Protein AF-A0A0F9T5R4-F1 (afdb_monomer_lite)

Organism: NCBI:txid412755

Radius of gyration: 34.01 Å; chains: 1; bounding box: 72×32×117 Å

Structure (mmCIF, N/CA/C/O backbone):
data_AF-A0A0F9T5R4-F1
#
_entry.id   AF-A0A0F9T5R4-F1
#
loop_
_atom_site.group_PDB
_atom_site.id
_atom_site.type_symbol
_atom_site.label_atom_id
_atom_site.label_alt_id
_atom_site.label_comp_id
_atom_site.label_asym_id
_atom_site.label_entity_id
_atom_site.label_seq_id
_atom_site.pdbx_PDB_ins_code
_atom_site.Cartn_x
_atom_site.Cartn_y
_atom_site.Cartn_z
_atom_site.occupancy
_atom_site.B_iso_or_equiv
_atom_site.auth_seq_id
_atom_site.auth_comp_id
_atom_site.auth_asym_id
_atom_site.auth_atom_id
_atom_site.pdbx_PDB_model_num
ATOM 1 N N . MET A 1 1 ? -10.316 -6.918 42.873 1.00 57.97 1 MET A N 1
ATOM 2 C CA . MET A 1 1 ? -10.775 -5.960 41.844 1.00 57.97 1 MET A CA 1
ATOM 3 C C . MET A 1 1 ? -12.201 -6.322 41.466 1.00 57.97 1 MET A C 1
ATOM 5 O O . MET A 1 1 ? -12.430 -7.469 41.102 1.00 57.97 1 MET A O 1
ATOM 9 N N . VAL A 1 2 ? -13.148 -5.396 41.630 1.00 84.75 2 VAL A N 1
ATOM 10 C CA . VAL A 1 2 ? -14.557 -5.592 41.243 1.00 84.75 2 VAL A CA 1
ATOM 11 C C . VAL A 1 2 ? -14.677 -5.347 39.740 1.00 84.75 2 VAL A C 1
ATOM 13 O O . VAL A 1 2 ? -14.122 -4.374 39.237 1.00 84.75 2 VAL A O 1
ATOM 16 N N . LYS A 1 3 ? -15.351 -6.249 39.022 1.00 82.69 3 LYS A N 1
ATOM 17 C CA . LYS A 1 3 ? -15.655 -6.092 37.594 1.00 82.69 3 LYS A CA 1
ATOM 18 C C . LYS A 1 3 ? -17.082 -5.573 37.464 1.00 82.69 3 LYS A C 1
ATOM 20 O O . LYS A 1 3 ? -17.974 -6.115 38.110 1.00 82.69 3 LYS A O 1
ATOM 25 N N . ILE A 1 4 ? -17.280 -4.547 36.646 1.00 81.44 4 ILE A N 1
ATOM 26 C CA . ILE A 1 4 ? -18.601 -3.998 36.335 1.00 81.44 4 ILE A CA 1
ATOM 27 C C . ILE A 1 4 ? -18.999 -4.566 34.966 1.00 81.44 4 ILE A C 1
ATOM 29 O O . ILE A 1 4 ? -18.242 -4.364 34.014 1.00 81.44 4 ILE A O 1
ATOM 33 N N . PRO A 1 5 ? -20.101 -5.331 34.859 1.00 82.12 5 PRO A N 1
ATOM 34 C CA . PRO A 1 5 ? -20.573 -5.835 33.574 1.00 82.12 5 PRO A CA 1
ATOM 35 C C . PRO A 1 5 ? -21.086 -4.682 32.705 1.00 82.12 5 PRO A C 1
ATOM 37 O O . PRO A 1 5 ? -21.662 -3.720 33.214 1.00 82.12 5 PRO A O 1
ATOM 40 N N . PHE A 1 6 ? -20.847 -4.779 31.399 1.00 77.94 6 PHE A N 1
ATOM 41 C CA . PHE A 1 6 ? -21.276 -3.797 30.412 1.00 77.94 6 PHE A CA 1
ATOM 42 C C . PHE A 1 6 ? -21.636 -4.528 29.118 1.00 77.94 6 PHE A C 1
ATOM 44 O O . PHE A 1 6 ? -20.758 -5.085 28.457 1.00 77.94 6 PHE A O 1
ATOM 51 N N . ASP A 1 7 ? -22.929 -4.550 28.801 1.00 80.38 7 ASP A N 1
ATOM 52 C CA . ASP A 1 7 ? -23.480 -5.432 27.766 1.00 80.38 7 ASP A CA 1
ATOM 53 C C . ASP A 1 7 ? -23.601 -4.736 26.394 1.00 80.38 7 ASP A C 1
ATOM 55 O O . ASP A 1 7 ? -23.512 -5.393 25.359 1.00 80.38 7 ASP A O 1
ATOM 59 N N . ASP A 1 8 ? -23.678 -3.400 26.363 1.00 81.56 8 ASP A N 1
ATOM 60 C CA . ASP A 1 8 ? -23.896 -2.598 25.145 1.00 81.56 8 ASP A CA 1
ATOM 61 C C . ASP A 1 8 ? -22.590 -2.099 24.493 1.00 81.56 8 ASP A C 1
ATOM 63 O O . ASP A 1 8 ? -22.452 -0.938 24.087 1.00 81.56 8 ASP A O 1
ATOM 67 N N . VAL A 1 9 ? -21.594 -2.979 24.389 1.00 73.94 9 VAL A N 1
ATOM 68 C CA . VAL A 1 9 ? -20.318 -2.672 23.724 1.00 73.94 9 VAL A CA 1
ATOM 69 C C . VAL A 1 9 ? -20.490 -2.500 22.211 1.00 73.94 9 VAL A C 1
ATOM 71 O O . VAL A 1 9 ? -20.918 -3.417 21.515 1.00 73.94 9 VAL A O 1
ATOM 74 N N . GLY A 1 10 ? -20.074 -1.344 21.677 1.00 70.69 10 GLY A N 1
ATOM 75 C CA . GLY A 1 10 ? -19.970 -1.114 20.231 1.00 70.69 10 GLY A CA 1
ATOM 76 C C . GLY A 1 10 ? -21.248 -0.634 19.537 1.00 70.69 10 GLY A C 1
ATOM 77 O O . GLY A 1 10 ? -21.273 -0.596 18.310 1.00 70.69 10 GLY A O 1
ATOM 78 N N . THR A 1 11 ? -22.283 -0.227 20.283 1.00 82.50 11 THR A N 1
ATOM 79 C CA . THR A 1 11 ? -23.522 0.348 19.714 1.00 82.50 11 THR A CA 1
ATOM 80 C C . THR A 1 11 ? -23.300 1.701 19.031 1.00 82.50 11 THR A C 1
ATOM 82 O O . THR A 1 11 ? -23.953 1.999 18.036 1.00 82.50 11 THR A O 1
ATOM 85 N N . VAL A 1 12 ? -22.362 2.507 19.538 1.00 84.56 12 VAL A N 1
ATOM 86 C CA . VAL A 1 12 ? -21.999 3.821 18.970 1.00 84.56 12 VAL A CA 1
ATOM 87 C C . VAL A 1 12 ? -20.841 3.704 17.969 1.00 84.56 12 VAL A C 1
ATOM 89 O O . VAL A 1 12 ? -20.726 4.513 17.052 1.00 84.56 12 VAL A O 1
ATOM 92 N N . GLY A 1 13 ? -19.996 2.678 18.107 1.00 85.19 13 GLY A N 1
ATOM 93 C CA . GLY A 1 13 ? -18.826 2.464 17.254 1.00 85.19 13 GLY A CA 1
ATOM 94 C C . GLY A 1 13 ? -17.632 3.346 17.630 1.00 85.19 13 GLY A C 1
ATOM 95 O O . GLY A 1 13 ? -17.448 3.697 18.794 1.00 85.19 13 GLY A O 1
ATOM 96 N N . ILE A 1 14 ? -16.781 3.663 16.650 1.00 88.56 14 ILE A N 1
ATOM 97 C CA . ILE A 1 14 ? -15.591 4.500 16.859 1.00 88.56 14 ILE A CA 1
ATOM 98 C C . ILE A 1 14 ? -15.977 5.971 16.688 1.00 88.56 14 ILE A C 1
ATOM 100 O O . ILE A 1 14 ? -16.386 6.364 15.597 1.00 88.56 14 ILE A O 1
ATOM 104 N N . ASN A 1 15 ? -15.791 6.782 17.728 1.00 88.19 15 ASN A N 1
ATOM 105 C CA . ASN A 1 15 ? -15.994 8.228 17.687 1.00 88.19 15 ASN A CA 1
ATOM 106 C C . ASN A 1 15 ? -14.659 8.933 17.975 1.00 88.19 15 ASN A C 1
ATOM 108 O O . ASN A 1 15 ? -14.027 8.681 18.998 1.00 88.19 15 ASN A O 1
ATOM 112 N N . LYS A 1 16 ? -14.227 9.782 17.036 1.00 88.38 16 LYS A N 1
ATOM 113 C CA . LYS A 1 16 ? -12.976 10.556 17.110 1.00 88.38 16 LYS A CA 1
ATOM 114 C C . LYS A 1 16 ? -13.191 12.046 17.375 1.00 88.38 16 LYS A C 1
ATOM 116 O O . LYS A 1 16 ? -12.212 12.772 17.505 1.00 88.38 16 LYS A O 1
ATOM 121 N N . ASP A 1 17 ? -14.443 12.490 17.406 1.00 89.69 17 ASP A N 1
ATOM 122 C CA . ASP A 1 17 ? -14.799 13.904 17.529 1.00 89.69 17 ASP A CA 1
ATOM 123 C C . ASP A 1 17 ? -14.858 14.349 18.996 1.00 89.69 17 ASP A C 1
ATOM 125 O O . ASP A 1 17 ? -14.770 15.538 19.292 1.00 89.69 17 ASP A O 1
ATOM 129 N N . LEU A 1 18 ? -15.019 13.394 19.917 1.00 89.69 18 LEU A N 1
ATOM 130 C CA . LEU A 1 18 ? -15.032 13.625 21.357 1.00 89.69 18 LEU A CA 1
ATOM 131 C C . LEU A 1 18 ? -13.700 13.220 21.981 1.00 89.69 18 LEU A C 1
ATOM 133 O O . LEU A 1 18 ? -13.137 12.177 21.648 1.00 89.69 18 LEU A O 1
ATOM 137 N N . ASP A 1 19 ? -13.253 14.015 22.949 1.00 89.12 19 ASP A N 1
ATOM 138 C CA . ASP A 1 19 ? -12.143 13.641 23.817 1.00 89.12 19 ASP A CA 1
ATOM 139 C C . ASP A 1 19 ? -12.488 12.390 24.644 1.00 89.12 19 ASP A C 1
ATOM 141 O O . ASP A 1 19 ? -13.640 12.179 25.033 1.00 89.12 19 ASP A O 1
ATOM 145 N N . ASP A 1 20 ? -11.463 11.608 24.996 1.00 85.25 20 ASP A N 1
ATOM 146 C CA . ASP A 1 20 ? -11.555 10.334 25.734 1.00 85.25 20 ASP A CA 1
ATOM 147 C C . ASP A 1 20 ? -12.437 10.392 26.993 1.00 85.25 20 ASP A C 1
ATOM 149 O O . ASP A 1 20 ? -13.077 9.407 27.356 1.00 85.25 20 ASP A O 1
ATOM 153 N N . HIS A 1 21 ? -12.492 11.546 27.661 1.00 87.25 21 HIS A N 1
ATOM 154 C CA . HIS A 1 21 ? -13.260 11.741 28.892 1.00 87.25 21 HIS A CA 1
ATOM 155 C C . HIS A 1 21 ? -14.743 12.075 28.662 1.00 87.25 21 HIS A C 1
ATOM 157 O O . HIS A 1 21 ? -15.546 11.934 29.582 1.00 87.25 21 HIS A O 1
ATOM 163 N N . ALA A 1 22 ? -15.103 12.539 27.464 1.00 90.44 22 ALA A N 1
ATOM 164 C CA . ALA A 1 22 ? -16.468 12.896 27.081 1.00 90.44 22 ALA A CA 1
ATOM 165 C C . ALA A 1 22 ? -17.170 11.773 26.299 1.00 90.44 22 ALA A C 1
ATOM 167 O O . ALA A 1 22 ? -18.354 11.882 25.972 1.00 90.44 22 ALA A O 1
ATOM 168 N N . LEU A 1 23 ? -16.449 10.694 25.987 1.00 87.62 23 LEU A N 1
ATOM 169 C CA . LEU A 1 23 ? -16.983 9.559 25.251 1.00 87.62 23 LEU A CA 1
ATOM 170 C C . LEU A 1 23 ? -17.976 8.752 26.102 1.00 87.62 23 LEU A C 1
ATOM 172 O O . LEU A 1 23 ? -17.688 8.413 27.253 1.00 87.62 23 LEU A O 1
ATOM 176 N N . PRO A 1 24 ? -19.141 8.391 25.539 1.00 87.25 24 PRO A N 1
ATOM 177 C CA . PRO A 1 24 ? -20.043 7.455 26.190 1.00 87.25 24 PRO A CA 1
ATOM 178 C C . PRO A 1 24 ? -19.376 6.078 26.310 1.00 87.25 24 PRO A C 1
ATOM 180 O O . PRO A 1 24 ? -18.604 5.675 25.442 1.00 87.25 24 PRO A O 1
ATOM 183 N N . LEU A 1 25 ? -19.725 5.319 27.356 1.00 84.88 25 LEU A N 1
ATOM 184 C CA . LEU A 1 25 ? -19.131 4.002 27.649 1.00 84.88 25 LEU A CA 1
ATOM 185 C C . LEU A 1 25 ? -19.230 2.986 26.493 1.00 84.88 25 LEU A C 1
ATOM 187 O O . LEU A 1 25 ? -18.441 2.047 26.429 1.00 84.88 25 LEU A O 1
ATOM 191 N N . SER A 1 26 ? -20.202 3.150 25.594 1.00 85.44 26 SER A N 1
ATOM 192 C CA . SER A 1 26 ? -20.438 2.274 24.441 1.00 85.44 26 SER A CA 1
ATOM 193 C C . SER A 1 26 ? -19.629 2.629 23.189 1.00 85.44 26 SER A C 1
ATOM 195 O O . SER A 1 26 ? -19.673 1.873 22.211 1.00 85.44 26 SER A O 1
ATOM 197 N N . ALA A 1 27 ? -18.910 3.756 23.195 1.00 87.94 27 ALA A N 1
ATOM 198 C CA . ALA A 1 27 ? -18.089 4.218 22.081 1.00 87.94 27 ALA A CA 1
ATOM 199 C C . ALA A 1 27 ? -16.609 3.858 22.267 1.00 87.94 27 ALA A C 1
ATOM 201 O O . ALA A 1 27 ? -16.111 3.677 23.378 1.00 87.94 27 ALA A O 1
ATOM 202 N N . TRP A 1 28 ? -15.889 3.776 21.153 1.00 86.31 28 TRP A N 1
ATOM 203 C CA . TRP A 1 28 ? -14.455 3.504 21.116 1.00 86.31 28 TRP A CA 1
ATOM 204 C C . TRP A 1 28 ? -13.689 4.716 20.586 1.00 86.31 28 TRP A C 1
ATOM 206 O O . TRP A 1 28 ? -14.115 5.357 19.630 1.00 86.31 28 TRP A O 1
ATOM 216 N N . THR A 1 29 ? -12.514 4.983 21.151 1.00 88.12 29 THR A N 1
ATOM 217 C CA . THR A 1 29 ? -11.604 6.046 20.686 1.00 88.12 29 THR A CA 1
ATOM 218 C C . THR A 1 29 ? -10.864 5.649 19.407 1.00 88.12 29 THR A C 1
ATOM 220 O O . THR A 1 29 ? -10.649 6.456 18.502 1.00 88.12 29 THR A O 1
ATOM 223 N N . ALA A 1 30 ? -10.467 4.378 19.296 1.00 86.50 30 ALA A N 1
ATOM 224 C CA . ALA A 1 30 ? -9.745 3.858 18.141 1.00 86.50 30 ALA A CA 1
ATOM 225 C C . ALA A 1 30 ? -9.893 2.339 17.988 1.00 86.50 30 ALA A C 1
ATOM 227 O O . ALA A 1 30 ? -9.941 1.597 18.965 1.00 86.50 30 ALA A O 1
ATOM 228 N N . GLY A 1 31 ? -9.864 1.868 16.738 1.00 85.00 31 GLY A N 1
ATOM 229 C CA . GLY A 1 31 ? -9.706 0.457 16.392 1.00 85.00 31 GLY A CA 1
ATOM 230 C C . GLY A 1 31 ? -8.272 0.185 15.954 1.00 85.0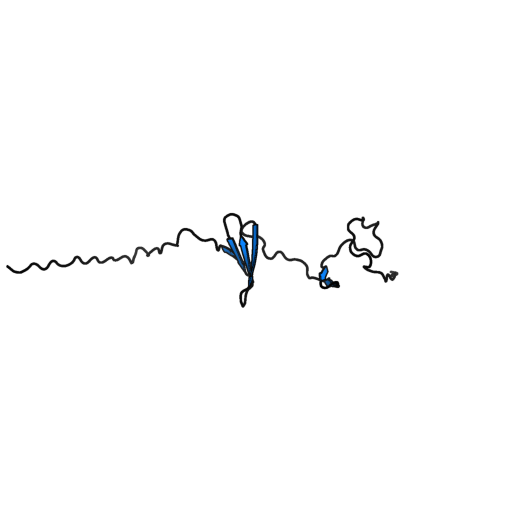0 31 GLY A C 1
ATOM 231 O O . GLY A 1 31 ? -7.875 0.575 14.858 1.00 85.00 31 GLY A O 1
ATOM 232 N N . ARG A 1 32 ? -7.474 -0.466 16.805 1.00 86.25 32 ARG A N 1
ATOM 233 C CA . ARG A 1 32 ? -6.116 -0.908 16.451 1.00 86.25 32 ARG A CA 1
ATOM 234 C C . ARG A 1 32 ? -6.156 -2.365 16.030 1.00 86.25 32 ARG A C 1
ATOM 236 O O . ARG A 1 32 ? -6.701 -3.185 16.761 1.00 86.25 32 ARG A O 1
ATOM 243 N N . ASN A 1 33 ? -5.547 -2.682 14.890 1.00 88.06 33 ASN A N 1
ATOM 244 C CA . ASN A 1 33 ? -5.473 -4.051 14.377 1.00 88.06 33 ASN A CA 1
ATOM 245 C C . ASN A 1 33 ? -6.863 -4.697 14.182 1.00 88.06 33 ASN A C 1
ATOM 247 O O . ASN A 1 33 ? -7.045 -5.898 14.376 1.00 88.06 33 ASN A O 1
ATOM 251 N N . ILE A 1 34 ? -7.849 -3.885 13.783 1.00 87.81 34 ILE A N 1
ATOM 252 C CA . ILE A 1 34 ? -9.209 -4.309 13.429 1.00 87.81 34 ILE A CA 1
ATOM 253 C C . ILE A 1 34 ? -9.511 -3.831 12.004 1.00 87.81 34 ILE A C 1
ATOM 255 O O . ILE A 1 34 ? -9.197 -2.689 11.667 1.00 87.81 34 ILE A O 1
ATOM 259 N N . ARG A 1 35 ? -10.118 -4.690 11.178 1.00 87.56 35 ARG A N 1
ATOM 260 C CA . ARG A 1 35 ? -10.709 -4.310 9.887 1.00 87.56 35 ARG A CA 1
ATOM 261 C C . ARG A 1 35 ? -12.199 -4.637 9.876 1.00 87.56 35 ARG A C 1
ATOM 263 O O . ARG A 1 35 ? -12.640 -5.568 10.549 1.00 87.56 35 ARG A O 1
ATOM 270 N N . PHE A 1 36 ? -12.960 -3.858 9.116 1.00 86.50 36 PHE A N 1
ATOM 271 C CA . PHE A 1 36 ? -14.389 -4.073 8.925 1.00 86.50 36 PHE A CA 1
ATOM 272 C C . PHE A 1 36 ? -14.604 -4.708 7.557 1.00 86.50 36 PHE A C 1
ATOM 274 O O . PHE A 1 36 ? -14.332 -4.076 6.539 1.00 86.50 36 PHE A O 1
ATOM 281 N N . ASN A 1 37 ? -15.048 -5.961 7.542 1.00 87.25 37 ASN A N 1
ATOM 282 C CA . ASN A 1 37 ? -15.346 -6.700 6.322 1.00 87.25 37 ASN A CA 1
ATOM 283 C C . ASN A 1 37 ? -16.709 -7.382 6.467 1.00 87.25 37 ASN A C 1
ATOM 285 O O . ASN A 1 37 ? -17.039 -7.866 7.549 1.00 87.25 37 ASN A O 1
ATOM 289 N N . ASP A 1 38 ? -17.517 -7.382 5.406 1.00 87.56 38 ASP A N 1
ATOM 290 C CA . ASP A 1 38 ? -18.856 -7.994 5.387 1.00 87.56 38 ASP A CA 1
ATOM 291 C C . ASP A 1 38 ? -19.742 -7.617 6.596 1.00 87.56 38 ASP A C 1
ATOM 293 O O . ASP A 1 38 ? -20.404 -8.463 7.200 1.00 87.56 38 ASP A O 1
ATOM 297 N N . ASN A 1 39 ? -19.741 -6.330 6.975 1.00 83.19 39 ASN A N 1
ATOM 298 C CA . ASN A 1 39 ? -20.451 -5.784 8.146 1.00 83.19 39 ASN A CA 1
ATOM 299 C C . ASN A 1 39 ? -20.031 -6.385 9.502 1.00 83.19 39 ASN A C 1
ATOM 301 O O . ASN A 1 39 ? -20.779 -6.318 10.478 1.00 83.19 39 ASN A O 1
ATOM 305 N N . LYS A 1 40 ? -18.835 -6.973 9.587 1.00 80.06 40 LYS A N 1
ATOM 306 C CA . LYS A 1 40 ? -18.275 -7.537 10.817 1.00 80.06 40 LYS A CA 1
ATOM 307 C C . LYS A 1 40 ? -16.919 -6.918 11.124 1.00 80.06 40 LYS A C 1
ATOM 309 O O . LYS A 1 40 ? -16.169 -6.545 10.226 1.00 80.06 40 LYS A O 1
ATOM 314 N N . ALA A 1 41 ? -16.606 -6.826 12.412 1.00 83.50 41 ALA A N 1
ATOM 315 C CA . ALA A 1 41 ? -15.278 -6.462 12.880 1.00 83.50 41 ALA A CA 1
ATOM 316 C C . ALA A 1 41 ? -14.428 -7.729 13.021 1.00 83.50 41 ALA A C 1
ATOM 318 O O . ALA A 1 41 ? -14.811 -8.669 13.719 1.00 83.50 41 ALA A O 1
ATOM 319 N N . GLU A 1 42 ? -13.262 -7.743 12.389 1.00 87.25 42 GLU A N 1
ATOM 320 C CA . GLU A 1 42 ? -12.302 -8.838 12.490 1.00 87.25 42 GLU A CA 1
ATOM 321 C C . GLU A 1 42 ? -10.906 -8.322 12.848 1.00 87.25 42 GLU A C 1
ATOM 323 O O . GLU A 1 42 ? -10.521 -7.199 12.515 1.00 87.25 42 GLU A O 1
ATOM 328 N N . LYS A 1 43 ? -10.146 -9.147 13.573 1.00 86.81 43 LYS A N 1
ATOM 329 C CA . LYS A 1 43 ? -8.767 -8.829 13.959 1.00 86.81 43 LYS A CA 1
ATOM 330 C C . LYS A 1 43 ? -7.845 -9.036 12.760 1.00 86.81 43 LYS A C 1
ATOM 332 O O . LYS A 1 43 ? -7.928 -10.071 12.107 1.00 86.81 43 LYS A O 1
ATOM 337 N N . PHE A 1 44 ? -6.926 -8.102 12.523 1.00 87.62 44 PHE A N 1
ATOM 338 C CA . PHE A 1 44 ? -5.878 -8.244 11.511 1.00 87.62 44 PHE A CA 1
ATOM 339 C C . PHE A 1 44 ? -4.486 -8.056 12.123 1.00 87.62 44 PHE A C 1
ATOM 341 O O . PHE A 1 44 ? -4.330 -7.409 13.154 1.00 87.62 44 PHE A O 1
ATOM 348 N N . LEU A 1 45 ? -3.462 -8.638 11.498 1.00 85.62 45 LEU A N 1
ATOM 349 C CA . LEU A 1 45 ? -2.088 -8.688 12.024 1.00 85.62 45 LEU A CA 1
ATOM 350 C C . LEU A 1 45 ? -1.342 -7.338 12.016 1.00 85.62 45 LEU A C 1
ATOM 352 O O . LEU A 1 45 ? -0.233 -7.258 12.532 1.00 85.62 45 LEU A O 1
ATOM 356 N N . GLY A 1 46 ? -1.942 -6.275 11.479 1.00 85.19 46 GLY A N 1
ATOM 357 C CA . GLY A 1 46 ? -1.276 -4.997 11.236 1.00 85.19 46 GLY A CA 1
ATOM 358 C C . GLY A 1 46 ? -0.867 -4.821 9.772 1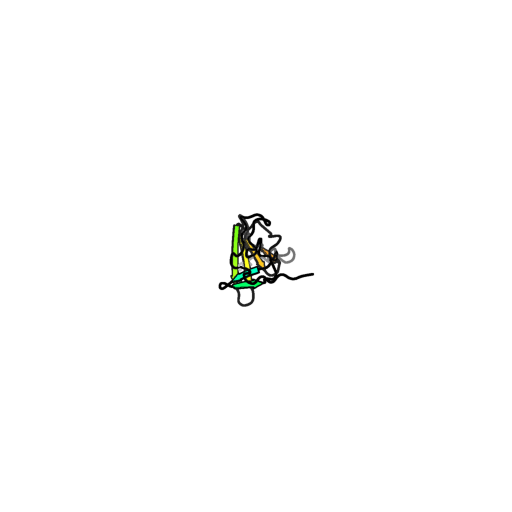.00 85.19 46 GLY A C 1
ATOM 359 O O . GLY A 1 46 ? -1.182 -5.644 8.910 1.00 85.19 46 GLY A O 1
ATOM 360 N N . HIS A 1 47 ? -0.227 -3.690 9.486 1.00 83.69 47 HIS A N 1
ATOM 361 C CA . HIS A 1 47 ? 0.324 -3.377 8.170 1.00 83.69 47 HIS A CA 1
ATOM 362 C C . HIS A 1 47 ? 1.845 -3.475 8.230 1.00 83.69 47 HIS A C 1
ATOM 364 O O . HIS A 1 47 ? 2.457 -2.998 9.184 1.00 83.69 47 HIS A O 1
ATOM 370 N N . GLU A 1 48 ? 2.443 -4.054 7.195 1.00 85.75 48 GLU A N 1
ATOM 371 C CA . GLU A 1 48 ? 3.890 -4.154 7.042 1.00 85.75 48 GLU A CA 1
ATOM 372 C C . GLU A 1 48 ? 4.348 -3.345 5.824 1.00 85.75 48 GLU A C 1
ATOM 374 O O . GLU A 1 48 ? 3.646 -3.250 4.813 1.00 85.75 48 GLU A O 1
ATOM 379 N N . LEU A 1 49 ? 5.527 -2.729 5.926 1.00 84.31 49 LEU A N 1
ATOM 380 C CA . LEU A 1 49 ? 6.133 -1.965 4.839 1.00 84.31 49 LEU A CA 1
ATOM 381 C C . LEU A 1 49 ? 6.799 -2.915 3.837 1.00 84.31 49 LEU A C 1
ATOM 383 O O . LEU A 1 49 ? 7.990 -3.187 3.928 1.00 84.31 49 LEU A O 1
ATOM 387 N N . VAL A 1 50 ? 6.030 -3.391 2.859 1.00 83.75 50 VAL A N 1
ATOM 388 C CA . VAL A 1 50 ? 6.508 -4.383 1.876 1.00 83.75 50 VAL A CA 1
ATOM 389 C C . VAL A 1 50 ? 7.410 -3.774 0.787 1.00 83.75 50 VAL A C 1
ATOM 391 O O . VAL A 1 50 ? 8.309 -4.443 0.292 1.00 83.75 50 VAL A O 1
ATOM 394 N N . PHE A 1 51 ? 7.206 -2.506 0.412 1.00 81.75 51 PHE A N 1
ATOM 395 C CA . PHE A 1 51 ? 7.875 -1.869 -0.741 1.00 81.75 51 PHE A CA 1
ATOM 396 C C . PHE A 1 51 ? 8.984 -0.867 -0.363 1.00 81.75 51 PHE A C 1
ATOM 398 O O . PHE A 1 51 ? 9.312 0.009 -1.164 1.00 81.75 51 PHE A O 1
ATOM 405 N N . ASN A 1 52 ? 9.507 -0.915 0.866 1.00 82.25 52 ASN A N 1
ATOM 406 C CA . ASN A 1 52 ? 10.381 0.130 1.408 1.00 82.25 52 ASN A CA 1
ATOM 407 C C . ASN A 1 52 ? 11.870 -0.283 1.431 1.00 82.25 52 ASN A C 1
ATOM 409 O O . ASN A 1 52 ? 12.172 -1.325 2.011 1.00 82.25 52 ASN A O 1
ATOM 413 N N . PRO A 1 53 ? 12.811 0.544 0.926 1.00 85.25 53 PRO A N 1
ATOM 414 C CA . PRO A 1 53 ? 12.609 1.811 0.217 1.00 85.25 53 PRO A CA 1
ATOM 415 C C . PRO A 1 53 ? 12.332 1.615 -1.285 1.00 85.25 53 PRO A C 1
ATOM 417 O O . PRO A 1 53 ? 13.072 0.892 -1.955 1.00 85.25 53 PRO A O 1
ATOM 420 N N . PRO A 1 54 ? 11.326 2.301 -1.862 1.00 82.56 54 PRO A N 1
ATOM 421 C CA . PRO A 1 54 ? 11.100 2.243 -3.298 1.00 82.56 54 PRO A CA 1
ATOM 422 C C . PRO A 1 54 ? 12.245 2.943 -4.038 1.00 82.56 54 PRO A C 1
ATOM 424 O O . PRO A 1 54 ? 12.671 4.034 -3.660 1.00 82.56 54 PRO A O 1
ATOM 427 N N . ALA A 1 55 ? 12.718 2.346 -5.137 1.00 86.38 55 ALA A N 1
ATOM 428 C CA . ALA A 1 55 ? 13.848 2.892 -5.901 1.00 86.38 55 ALA A CA 1
ATOM 429 C C . ALA A 1 55 ? 13.586 4.295 -6.492 1.00 86.38 55 ALA A C 1
ATOM 431 O O . ALA A 1 55 ? 14.527 5.033 -6.779 1.00 86.38 55 ALA A O 1
ATOM 432 N N . ILE A 1 56 ? 12.313 4.650 -6.702 1.00 89.06 56 ILE A N 1
ATOM 433 C CA . ILE A 1 56 ? 11.857 5.963 -7.174 1.00 89.06 56 ILE A CA 1
ATOM 434 C C . ILE A 1 56 ? 10.515 6.320 -6.514 1.00 89.06 56 ILE A C 1
ATOM 436 O O . ILE A 1 56 ? 9.763 5.401 -6.180 1.00 89.06 56 ILE A O 1
ATOM 440 N N . PRO A 1 57 ? 10.161 7.615 -6.389 1.00 90.38 57 PRO A N 1
ATOM 441 C CA . PRO A 1 57 ? 8.821 8.031 -5.981 1.00 90.38 57 PRO A CA 1
ATOM 442 C C . PRO A 1 57 ? 7.766 7.553 -6.998 1.00 90.38 57 PRO A C 1
ATOM 444 O O . PRO A 1 57 ? 7.836 7.952 -8.169 1.00 90.38 57 PRO A O 1
ATOM 447 N N . PRO A 1 58 ? 6.813 6.694 -6.598 1.00 90.44 58 PRO A N 1
ATOM 448 C CA . PRO A 1 58 ? 5.793 6.184 -7.503 1.00 90.44 58 PRO A CA 1
ATOM 449 C C . PRO A 1 58 ? 4.679 7.218 -7.703 1.00 90.44 58 PRO A C 1
ATOM 451 O O . PRO A 1 58 ? 4.109 7.726 -6.741 1.00 90.44 58 PRO A O 1
ATOM 454 N N . TYR A 1 59 ? 4.345 7.495 -8.961 1.00 93.19 59 TYR A N 1
ATOM 455 C CA . TYR A 1 59 ? 3.165 8.279 -9.352 1.00 93.19 59 TYR A CA 1
ATOM 456 C C . TYR A 1 59 ? 2.000 7.372 -9.755 1.00 93.19 59 TYR A C 1
ATOM 458 O O . TYR A 1 59 ? 0.842 7.781 -9.722 1.00 93.19 59 TYR A O 1
ATOM 466 N N . TRP A 1 60 ? 2.307 6.132 -10.135 1.00 91.19 60 TRP A N 1
ATOM 467 C CA . TRP A 1 60 ? 1.330 5.121 -10.508 1.00 91.19 60 TRP A CA 1
ATOM 468 C C . TRP A 1 60 ? 1.833 3.731 -10.119 1.00 91.19 60 TRP A C 1
ATOM 470 O O . TRP A 1 60 ? 3.037 3.475 -10.188 1.00 91.19 60 TRP A O 1
ATOM 480 N N . ALA A 1 61 ? 0.922 2.839 -9.725 1.00 92.19 61 ALA A N 1
ATOM 481 C CA . ALA A 1 61 ? 1.233 1.455 -9.390 1.00 92.19 61 ALA A CA 1
ATOM 482 C C . ALA A 1 61 ? 0.089 0.508 -9.779 1.00 92.19 61 ALA A C 1
ATOM 484 O O . ALA A 1 61 ? -1.084 0.861 -9.651 1.00 92.19 61 ALA A O 1
ATOM 485 N N . MET A 1 62 ? 0.437 -0.698 -10.225 1.00 93.94 62 MET A N 1
ATOM 486 C CA . MET A 1 62 ? -0.502 -1.736 -10.645 1.00 93.94 62 MET A CA 1
ATOM 487 C C . MET A 1 62 ? 0.023 -3.131 -10.287 1.00 93.94 62 MET A C 1
ATOM 489 O O . MET A 1 62 ? 1.180 -3.441 -10.594 1.00 93.94 62 MET A O 1
ATOM 493 N N . PRO A 1 63 ? -0.821 -4.003 -9.709 1.00 93.56 63 PRO A N 1
ATOM 494 C CA . PRO A 1 63 ? -0.500 -5.414 -9.579 1.00 93.56 63 PRO A CA 1
ATOM 495 C C . PRO A 1 63 ? -0.653 -6.127 -10.930 1.00 93.56 63 PRO A C 1
ATOM 497 O O . PRO A 1 63 ? -1.639 -5.942 -11.643 1.00 93.56 63 PRO A O 1
ATOM 500 N N . VAL A 1 64 ? 0.309 -6.980 -11.263 1.00 92.19 64 VAL A N 1
ATOM 501 C CA . VAL A 1 64 ? 0.284 -7.873 -12.422 1.00 92.19 64 VAL A CA 1
ATOM 502 C C . VAL A 1 64 ? 0.361 -9.305 -11.918 1.00 92.19 64 VAL A C 1
ATOM 504 O O . VAL A 1 64 ? 1.350 -9.724 -11.318 1.00 92.19 64 VAL A O 1
ATOM 507 N N . LEU A 1 65 ? -0.715 -10.047 -12.150 1.00 93.00 65 LEU A N 1
ATOM 508 C CA . LEU A 1 65 ? -0.852 -11.441 -11.753 1.00 93.00 65 LEU A CA 1
ATOM 509 C C . LEU A 1 65 ? -0.320 -12.337 -12.875 1.00 93.00 65 LEU A C 1
ATOM 511 O O . LEU A 1 65 ? -0.711 -12.195 -14.032 1.00 93.00 65 LEU A O 1
ATOM 515 N N . THR A 1 66 ? 0.556 -13.268 -12.524 1.00 89.44 66 THR A N 1
ATOM 516 C CA . THR A 1 66 ? 0.946 -14.404 -13.371 1.00 89.44 66 THR A CA 1
ATOM 517 C C . THR A 1 66 ? 0.446 -15.699 -12.731 1.00 89.44 66 THR A C 1
ATOM 519 O O . THR A 1 66 ? -0.150 -15.649 -11.658 1.00 89.44 66 THR A O 1
ATOM 522 N N . ALA A 1 67 ? 0.667 -16.851 -13.373 1.00 91.88 67 ALA A N 1
ATOM 523 C CA . ALA A 1 67 ? 0.207 -18.141 -12.849 1.00 91.88 67 ALA A CA 1
ATOM 524 C C . ALA A 1 67 ? 0.712 -18.418 -11.419 1.00 91.88 67 ALA A C 1
ATOM 526 O O . ALA A 1 67 ? -0.063 -18.865 -10.580 1.00 91.88 67 ALA A O 1
ATOM 527 N N . ASP A 1 68 ? 1.974 -18.073 -11.139 1.00 89.25 68 ASP A N 1
ATOM 528 C CA . ASP A 1 68 ? 2.640 -18.431 -9.879 1.00 89.25 68 ASP A CA 1
ATOM 529 C C . ASP A 1 68 ? 3.057 -17.220 -9.031 1.00 89.25 68 ASP A C 1
ATOM 531 O O . ASP A 1 68 ? 3.414 -17.369 -7.864 1.00 89.25 68 ASP A O 1
ATOM 535 N N . ASN A 1 69 ? 3.059 -16.010 -9.602 1.00 87.81 69 ASN A N 1
ATOM 536 C CA . ASN A 1 69 ? 3.621 -14.823 -8.956 1.00 87.81 69 ASN A CA 1
ATOM 537 C C . ASN A 1 69 ? 2.755 -13.576 -9.139 1.00 87.81 69 ASN A C 1
ATOM 539 O O . ASN A 1 69 ? 2.141 -13.364 -10.188 1.00 87.81 69 ASN A O 1
ATOM 543 N N . VAL A 1 70 ? 2.794 -12.698 -8.134 1.00 89.88 70 VAL A N 1
ATOM 544 C CA . VAL A 1 70 ? 2.240 -11.343 -8.203 1.00 89.88 70 VAL A CA 1
ATOM 545 C C . VAL A 1 70 ? 3.390 -10.351 -8.294 1.00 89.88 70 VAL A C 1
ATOM 547 O O . VAL A 1 70 ? 4.204 -10.240 -7.378 1.00 89.88 70 VAL A O 1
ATOM 550 N N . PHE A 1 71 ? 3.438 -9.619 -9.397 1.00 90.81 71 PHE A N 1
ATOM 551 C CA . PHE A 1 71 ? 4.368 -8.519 -9.605 1.00 90.81 71 PHE A CA 1
ATOM 552 C C . PHE A 1 71 ? 3.665 -7.203 -9.300 1.00 90.81 71 PHE A C 1
ATOM 554 O O . PHE A 1 71 ? 2.474 -7.053 -9.559 1.00 90.81 71 PHE A O 1
ATOM 561 N N . TRP A 1 72 ? 4.402 -6.225 -8.794 1.00 91.88 72 TRP A N 1
ATOM 562 C CA . TRP A 1 72 ? 3.915 -4.853 -8.685 1.00 91.88 72 TRP A CA 1
ATOM 563 C C . TRP A 1 72 ? 4.707 -3.965 -9.621 1.00 91.88 72 TRP A C 1
ATOM 565 O O . TRP A 1 72 ? 5.900 -3.756 -9.426 1.00 91.88 72 TRP A O 1
ATOM 575 N N . ILE A 1 73 ? 4.053 -3.432 -10.644 1.00 93.06 73 ILE A N 1
ATOM 576 C CA . ILE A 1 73 ? 4.669 -2.438 -11.515 1.00 93.06 73 ILE A CA 1
ATOM 577 C C . ILE A 1 73 ? 4.393 -1.072 -10.911 1.00 93.06 73 ILE A C 1
ATOM 579 O O . ILE A 1 73 ? 3.244 -0.756 -10.610 1.00 93.06 73 ILE A O 1
ATOM 583 N N . TYR A 1 74 ? 5.429 -0.256 -10.754 1.00 93.88 74 TYR A N 1
ATOM 584 C CA . TYR A 1 74 ? 5.287 1.134 -10.353 1.00 93.88 74 TYR A CA 1
ATOM 585 C C . TYR A 1 74 ? 6.085 2.051 -11.278 1.00 93.88 74 TYR A C 1
ATOM 587 O O . TYR A 1 74 ? 7.227 1.774 -11.654 1.00 93.88 74 TYR A O 1
ATOM 595 N N . ALA A 1 75 ? 5.452 3.151 -11.672 1.00 93.25 75 ALA A N 1
ATOM 596 C CA . ALA A 1 75 ? 6.003 4.137 -12.585 1.00 93.25 75 ALA A CA 1
ATOM 597 C C . ALA A 1 75 ? 6.222 5.462 -11.857 1.00 93.25 75 ALA A C 1
ATOM 599 O O . ALA A 1 75 ? 5.357 5.937 -11.116 1.00 93.25 75 ALA A O 1
ATOM 600 N N . GLY A 1 76 ? 7.388 6.058 -12.088 1.00 91.38 76 GLY A N 1
ATOM 601 C CA . GLY A 1 76 ? 7.665 7.450 -11.770 1.00 91.38 76 GLY A CA 1
ATOM 602 C C . GLY A 1 76 ? 7.799 8.295 -13.033 1.00 91.38 76 GLY A C 1
ATOM 603 O O . GLY A 1 76 ? 7.409 7.879 -14.119 1.00 91.38 76 GLY A O 1
ATOM 604 N N . LEU A 1 77 ? 8.384 9.485 -12.895 1.00 90.38 77 LEU A N 1
ATOM 605 C CA . LEU A 1 77 ? 8.476 10.462 -13.989 1.00 90.38 77 LEU A CA 1
ATOM 606 C C . LEU A 1 77 ? 9.314 9.980 -15.181 1.00 90.38 77 LEU A C 1
ATOM 608 O O . LEU A 1 77 ? 8.958 10.217 -16.329 1.00 90.38 77 LEU A O 1
ATOM 612 N N . THR A 1 78 ? 10.451 9.339 -14.910 1.00 89.44 78 THR A N 1
ATOM 613 C CA . THR A 1 78 ? 11.432 8.953 -15.942 1.00 89.44 78 THR A CA 1
ATOM 614 C C . THR A 1 78 ? 11.703 7.461 -15.982 1.00 89.44 78 THR A C 1
ATOM 616 O O . THR A 1 78 ? 12.314 6.975 -16.934 1.00 89.44 78 THR A O 1
ATOM 619 N N . LYS A 1 79 ? 11.287 6.731 -14.941 1.00 89.44 79 LYS A N 1
ATOM 620 C CA . LYS A 1 79 ? 11.577 5.312 -14.790 1.00 89.44 79 LYS A CA 1
ATOM 621 C C . LYS A 1 79 ? 10.359 4.505 -14.365 1.00 89.44 79 LYS A C 1
ATOM 623 O O . LYS A 1 79 ? 9.467 5.016 -13.698 1.00 89.44 79 LYS A O 1
ATOM 628 N N . VAL A 1 80 ? 10.361 3.233 -14.738 1.00 92.31 80 VAL A N 1
ATOM 629 C CA . VAL A 1 80 ? 9.343 2.232 -14.426 1.00 92.31 80 VAL A CA 1
ATOM 630 C C . VAL A 1 80 ? 10.061 1.012 -13.874 1.00 92.31 80 VAL A C 1
ATOM 632 O O . VAL A 1 80 ? 11.034 0.540 -14.463 1.00 92.31 80 VAL A O 1
ATOM 635 N N . TYR A 1 81 ? 9.589 0.517 -12.741 1.00 93.06 81 TYR A N 1
ATOM 636 C CA . TYR A 1 81 ? 10.167 -0.620 -12.043 1.00 93.06 81 TYR A CA 1
ATOM 637 C C . TYR A 1 81 ? 9.105 -1.696 -11.824 1.00 93.06 81 TYR A C 1
ATOM 639 O O . TYR A 1 81 ? 7.930 -1.393 -11.620 1.00 93.06 81 TYR A O 1
ATOM 647 N N . ALA A 1 82 ? 9.538 -2.951 -11.841 1.00 92.44 82 ALA A N 1
ATOM 648 C CA . ALA A 1 82 ? 8.767 -4.088 -11.364 1.00 92.44 82 ALA A CA 1
ATOM 649 C C . ALA A 1 82 ? 9.326 -4.529 -10.007 1.00 92.44 82 ALA A C 1
ATOM 651 O O . ALA A 1 82 ? 10.533 -4.717 -9.858 1.00 92.44 82 ALA A O 1
ATOM 652 N N . PHE A 1 83 ? 8.449 -4.677 -9.023 1.00 91.69 83 PHE A N 1
ATOM 653 C CA . PHE A 1 83 ? 8.753 -5.234 -7.717 1.00 91.69 83 PHE A CA 1
ATOM 654 C C . PHE A 1 83 ? 8.283 -6.681 -7.634 1.00 91.69 83 PHE A C 1
ATOM 656 O O . PHE A 1 83 ? 7.123 -6.983 -7.936 1.00 91.69 83 PHE A O 1
ATOM 663 N N . GLN A 1 84 ? 9.171 -7.551 -7.163 1.00 90.19 84 GLN A N 1
ATOM 664 C CA . GLN A 1 84 ? 8.855 -8.933 -6.823 1.00 90.19 84 GLN A CA 1
ATOM 665 C C . GLN A 1 84 ? 9.754 -9.399 -5.677 1.00 90.19 84 GLN A C 1
ATOM 667 O O . GLN A 1 84 ? 10.971 -9.242 -5.737 1.00 90.19 84 GLN A O 1
ATOM 672 N N . GLY A 1 85 ? 9.152 -9.946 -4.617 1.00 84.62 85 GLY A N 1
ATOM 673 C CA . GLY A 1 85 ? 9.886 -10.611 -3.533 1.00 84.62 85 GLY A CA 1
ATOM 674 C C . GLY A 1 85 ? 10.992 -9.771 -2.878 1.00 84.62 85 GLY A C 1
ATOM 675 O O . GLY A 1 85 ? 12.036 -10.315 -2.540 1.00 84.62 85 GLY A O 1
ATOM 676 N N . GLY A 1 86 ? 10.809 -8.451 -2.749 1.00 86.44 86 GLY A N 1
ATOM 677 C CA . GLY A 1 86 ? 11.820 -7.544 -2.182 1.00 86.44 86 GLY A CA 1
ATOM 678 C C . GLY A 1 86 ? 12.806 -6.955 -3.199 1.00 86.44 86 GLY A C 1
ATOM 679 O O . GLY A 1 86 ? 13.602 -6.089 -2.847 1.00 86.44 86 GLY A O 1
ATOM 680 N N . THR A 1 87 ? 12.753 -7.380 -4.463 1.00 89.12 87 THR A N 1
ATOM 681 C CA . THR A 1 87 ? 13.645 -6.889 -5.521 1.00 89.12 87 THR A CA 1
ATOM 682 C C . THR A 1 87 ? 12.929 -5.887 -6.419 1.00 89.12 87 THR A C 1
ATOM 684 O O . THR A 1 87 ? 11.813 -6.136 -6.867 1.00 89.12 87 THR A O 1
ATOM 687 N N . HIS A 1 88 ? 13.595 -4.768 -6.716 1.00 90.81 88 HIS A N 1
ATOM 688 C CA . HIS A 1 88 ? 13.124 -3.740 -7.645 1.00 90.81 88 HIS A CA 1
ATOM 689 C C . HIS A 1 88 ? 13.935 -3.796 -8.948 1.00 90.81 88 HIS A C 1
ATOM 691 O O . HIS A 1 88 ? 15.081 -3.349 -8.997 1.00 90.81 88 HIS A O 1
ATOM 697 N N . SER A 1 89 ? 13.341 -4.307 -10.024 1.00 91.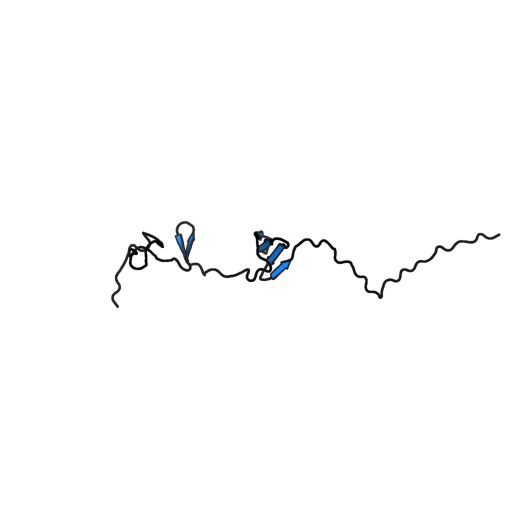94 89 SER A N 1
ATOM 698 C CA . SER A 1 89 ? 13.979 -4.402 -11.342 1.00 91.94 89 SER A CA 1
ATOM 699 C C . SER A 1 89 ? 13.533 -3.253 -12.239 1.00 91.94 89 SER A C 1
ATOM 701 O O . SER A 1 89 ? 12.338 -3.018 -12.409 1.00 91.94 89 SER A O 1
ATOM 703 N N . ASN A 1 90 ? 14.484 -2.526 -12.830 1.00 92.44 90 ASN A N 1
ATOM 704 C CA . ASN A 1 90 ? 14.164 -1.472 -13.788 1.00 92.44 90 ASN A CA 1
ATOM 705 C C . ASN A 1 90 ? 13.735 -2.094 -15.128 1.00 92.44 90 ASN A C 1
ATOM 707 O O . ASN A 1 90 ? 14.503 -2.842 -15.728 1.00 92.44 90 ASN A O 1
ATOM 711 N N . ILE A 1 91 ? 12.536 -1.751 -15.600 1.00 90.88 91 ILE A N 1
ATOM 712 C CA . ILE A 1 91 ? 11.962 -2.238 -16.865 1.00 90.88 91 ILE A CA 1
ATOM 713 C C . ILE A 1 91 ? 11.781 -1.118 -17.897 1.00 90.88 91 ILE A C 1
ATOM 715 O O . ILE A 1 91 ? 11.071 -1.273 -18.891 1.00 90.88 91 ILE A O 1
ATOM 719 N N . THR A 1 92 ? 12.400 0.043 -17.672 1.00 90.38 92 THR A N 1
ATOM 720 C CA . THR A 1 92 ? 12.364 1.143 -18.636 1.00 90.38 92 THR A CA 1
ATOM 721 C C . THR A 1 92 ? 12.961 0.717 -19.953 1.00 90.38 92 THR A C 1
ATOM 723 O O . THR A 1 92 ? 14.061 0.164 -19.983 1.00 90.38 92 THR A O 1
ATOM 726 N N . ARG A 1 93 ? 12.294 1.077 -21.049 1.00 82.94 93 ARG A N 1
ATOM 727 C CA . ARG A 1 93 ? 12.888 0.962 -22.375 1.00 82.94 93 ARG A CA 1
ATOM 728 C C . ARG A 1 93 ? 14.228 1.699 -22.400 1.00 82.94 93 ARG A C 1
ATOM 730 O O . ARG A 1 93 ? 14.284 2.906 -22.176 1.00 82.94 93 ARG A O 1
ATOM 737 N N . ILE A 1 94 ? 15.286 0.974 -22.737 1.00 78.75 94 ILE A N 1
ATOM 738 C CA . ILE A 1 94 ? 16.596 1.555 -23.012 1.00 78.75 94 ILE A CA 1
ATOM 739 C C . ILE A 1 94 ? 16.622 1.940 -24.498 1.00 78.75 94 ILE A C 1
ATOM 741 O O . ILE A 1 94 ? 16.141 1.200 -25.357 1.00 78.75 94 ILE A O 1
ATOM 745 N N . LYS A 1 95 ? 17.110 3.147 -24.806 1.00 61.22 95 LYS A N 1
ATOM 746 C CA . LYS A 1 95 ? 17.193 3.672 -26.182 1.00 61.22 95 LYS A CA 1
ATOM 747 C C . LYS A 1 95 ? 18.377 3.083 -26.966 1.00 61.22 95 LYS A C 1
ATOM 749 O O . LYS A 1 95 ? 18.350 3.093 -28.190 1.00 61.22 95 LYS A O 1
ATOM 754 N N . THR A 1 96 ? 19.364 2.540 -26.265 1.00 62.25 96 THR A N 1
ATOM 755 C CA . THR A 1 96 ? 20.568 1.921 -26.823 1.00 62.25 96 THR A CA 1
ATOM 756 C C . THR A 1 96 ? 20.523 0.428 -26.514 1.00 62.25 96 THR A C 1
ATOM 758 O O . THR A 1 96 ? 20.446 0.048 -25.347 1.00 62.25 96 THR A O 1
ATOM 761 N N . SER A 1 97 ? 20.517 -0.426 -27.539 1.00 59.44 97 SER A N 1
ATOM 762 C CA . SER A 1 97 ? 20.790 -1.855 -27.335 1.00 59.44 97 SER A CA 1
ATOM 763 C C . SER A 1 97 ? 22.184 -1.985 -26.711 1.00 59.44 97 SER A C 1
ATOM 765 O O . SER A 1 97 ? 23.046 -1.191 -27.088 1.00 59.44 97 SER A O 1
ATOM 767 N N . PRO A 1 98 ? 22.453 -2.937 -25.798 1.00 61.81 98 PRO A N 1
ATOM 768 C CA . PRO A 1 98 ? 23.836 -3.305 -25.533 1.00 61.81 98 PRO A CA 1
ATOM 769 C C . PRO A 1 98 ? 24.451 -3.698 -26.879 1.00 61.81 98 PRO A C 1
ATOM 771 O O . PRO A 1 98 ? 23.936 -4.583 -27.568 1.00 61.81 98 PRO A O 1
ATOM 774 N N . GLU A 1 99 ? 25.460 -2.951 -27.313 1.00 63.44 99 GLU A N 1
ATOM 775 C CA . GLU A 1 99 ? 26.249 -3.324 -28.477 1.00 63.44 99 GLU A CA 1
ATOM 776 C C . GLU A 1 99 ? 26.950 -4.640 -28.128 1.00 63.44 99 GLU A C 1
ATOM 778 O O . GLU A 1 99 ? 27.441 -4.832 -27.013 1.00 63.44 99 GLU A O 1
ATOM 783 N N . PHE A 1 100 ? 26.905 -5.602 -29.046 1.00 64.25 100 PHE A N 1
ATOM 784 C CA . PHE A 1 100 ? 27.662 -6.834 -28.901 1.00 64.25 100 PHE A CA 1
ATOM 785 C C . PHE A 1 100 ? 29.139 -6.491 -29.110 1.00 64.25 100 PHE A C 1
ATOM 787 O O . PHE A 1 100 ? 29.602 -6.393 -30.244 1.00 64.25 100 PHE A O 1
ATOM 794 N N . GLU A 1 101 ? 29.858 -6.256 -28.017 1.00 70.06 101 GLU A N 1
ATOM 795 C CA . GLU A 1 101 ? 31.309 -6.075 -28.033 1.00 70.06 101 GLU A CA 1
ATOM 796 C C . GLU A 1 101 ? 31.964 -7.419 -28.371 1.00 70.06 101 GLU A C 1
ATOM 798 O O . GLU A 1 101 ? 31.998 -8.340 -27.548 1.00 70.06 101 GLU A O 1
ATOM 803 N N . ILE A 1 102 ? 32.464 -7.553 -29.603 1.00 67.50 102 ILE A N 1
ATOM 804 C CA . ILE A 1 102 ? 33.298 -8.694 -29.988 1.00 67.50 102 ILE A CA 1
ATOM 805 C C . ILE A 1 102 ? 34.634 -8.522 -29.255 1.00 67.50 102 ILE A C 1
ATOM 807 O O . ILE A 1 102 ? 35.280 -7.484 -29.424 1.00 67.50 102 ILE A O 1
ATOM 811 N N . PRO A 1 103 ? 35.088 -9.500 -28.452 1.00 68.56 103 PRO A N 1
ATOM 812 C CA . PRO A 1 103 ? 36.382 -9.406 -27.796 1.00 68.56 103 PRO A CA 1
ATOM 813 C C . PRO A 1 103 ? 37.489 -9.209 -28.851 1.00 68.56 103 PRO A C 1
ATOM 815 O O . PRO A 1 103 ? 37.469 -9.863 -29.898 1.00 68.56 103 PRO A O 1
ATOM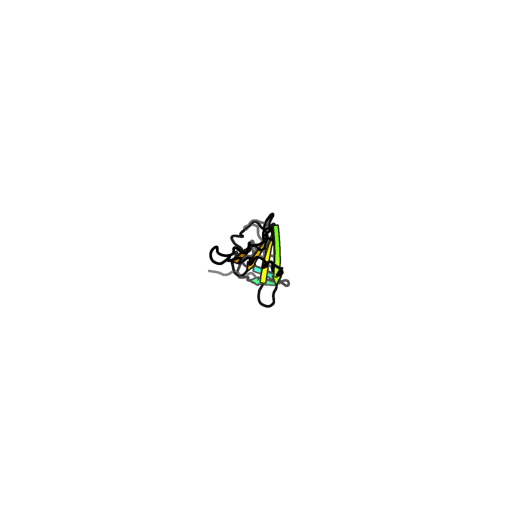 818 N N . PRO A 1 104 ? 38.483 -8.338 -28.594 1.00 66.44 104 PRO A N 1
ATOM 819 C CA . PRO A 1 104 ? 39.449 -7.878 -29.600 1.00 66.44 104 PRO A CA 1
ATOM 820 C C . PRO A 1 104 ? 40.367 -8.974 -30.172 1.00 66.44 104 PRO A C 1
ATOM 822 O O . PRO A 1 104 ? 41.194 -8.689 -31.034 1.00 66.44 104 PRO A O 1
ATOM 825 N N . SER A 1 105 ? 40.252 -10.220 -29.711 1.00 66.06 105 SER A N 1
ATOM 826 C CA . SER A 1 105 ? 41.104 -11.341 -30.107 1.00 66.06 105 SER A CA 1
ATOM 827 C C . SER A 1 105 ? 40.538 -12.248 -31.206 1.00 66.06 105 SER A C 1
ATOM 829 O O . SER A 1 105 ? 41.236 -13.180 -31.589 1.00 66.06 105 SER A O 1
ATOM 831 N N . GLU A 1 106 ? 39.321 -12.026 -31.720 1.00 62.44 106 GLU A N 1
ATOM 832 C CA . GLU A 1 106 ? 38.711 -12.962 -32.693 1.00 62.44 106 GLU A CA 1
ATOM 833 C C . GLU A 1 106 ? 38.261 -12.337 -34.025 1.00 62.44 106 GLU A C 1
ATOM 835 O O . GLU A 1 106 ? 37.734 -13.029 -34.896 1.00 62.44 106 GLU A O 1
ATOM 840 N N . LEU A 1 107 ? 38.522 -11.047 -34.261 1.00 59.00 107 LEU A N 1
ATOM 841 C CA . LEU A 1 107 ? 38.151 -10.405 -35.526 1.00 59.00 107 LEU A CA 1
ATOM 842 C C . LEU A 1 107 ? 39.204 -10.654 -36.626 1.00 59.00 107 LEU A C 1
ATOM 844 O O . LEU A 1 107 ? 39.932 -9.747 -3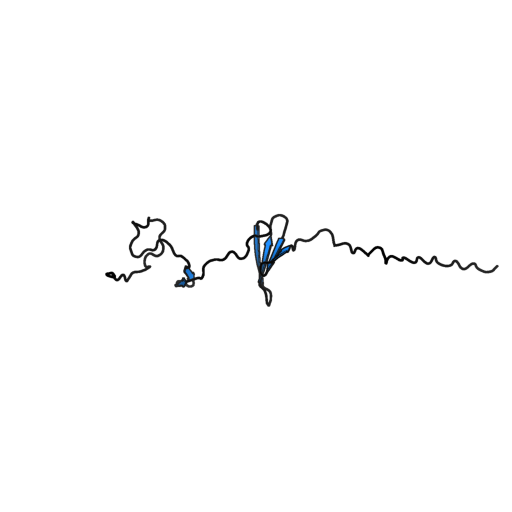7.025 1.00 59.00 107 LEU A O 1
ATOM 848 N N . THR A 1 108 ? 39.288 -11.882 -37.146 1.00 55.19 108 THR A N 1
ATOM 849 C CA . THR A 1 108 ? 40.090 -12.168 -38.351 1.00 55.19 108 THR A CA 1
ATOM 850 C C . THR A 1 108 ? 39.197 -12.090 -39.589 1.00 55.19 108 THR A C 1
ATOM 852 O O . THR A 1 108 ? 38.635 -13.087 -40.032 1.00 55.19 108 THR A O 1
ATOM 855 N N . ILE A 1 109 ? 39.038 -10.894 -40.162 1.00 64.00 109 ILE A N 1
ATOM 856 C CA . ILE A 1 109 ? 38.375 -10.738 -41.465 1.00 64.00 109 ILE A CA 1
ATOM 857 C C . ILE A 1 109 ? 39.394 -11.120 -42.545 1.00 64.00 109 ILE A C 1
ATOM 859 O O . ILE A 1 109 ? 40.191 -10.293 -42.986 1.00 64.00 109 ILE A O 1
ATOM 863 N N . THR A 1 110 ? 39.405 -12.386 -42.963 1.00 60.69 110 THR A N 1
ATOM 864 C CA . THR A 1 110 ? 40.205 -12.818 -44.115 1.00 60.69 110 THR A CA 1
ATOM 865 C C . THR A 1 110 ? 39.523 -12.342 -45.395 1.00 60.69 110 THR A C 1
ATOM 867 O O . THR A 1 110 ? 38.638 -13.002 -45.935 1.00 60.69 110 THR A O 1
ATOM 870 N N . THR A 1 111 ? 39.917 -11.171 -45.890 1.00 63.47 111 THR A N 1
ATOM 871 C CA . THR A 1 111 ? 39.521 -10.721 -47.224 1.00 63.47 111 THR A CA 1
ATOM 872 C C . THR A 1 111 ? 40.421 -11.400 -48.256 1.00 63.47 111 THR A C 1
ATOM 874 O O . THR A 1 111 ? 41.516 -10.942 -48.575 1.00 63.47 111 THR A O 1
ATOM 877 N N . THR A 1 112 ? 39.992 -12.542 -48.789 1.00 63.09 112 THR A N 1
ATOM 878 C CA . THR A 1 112 ? 40.640 -13.092 -49.984 1.00 63.09 112 THR A CA 1
ATOM 879 C C . THR A 1 112 ? 40.214 -12.239 -51.177 1.00 63.09 112 THR A C 1
ATOM 881 O O . THR A 1 112 ? 39.045 -12.239 -51.559 1.00 63.09 112 THR A O 1
ATOM 884 N N . ALA A 1 113 ? 41.145 -11.471 -51.749 1.00 66.19 113 ALA A N 1
ATOM 885 C CA . ALA A 1 113 ? 40.905 -10.787 -53.015 1.00 66.19 113 ALA A CA 1
ATOM 886 C C . ALA A 1 113 ? 40.593 -11.829 -54.111 1.00 66.19 113 ALA A C 1
ATOM 888 O O . ALA A 1 113 ? 41.234 -12.884 -54.133 1.00 66.19 113 ALA A O 1
ATOM 889 N N . PRO A 1 114 ? 39.637 -11.574 -55.024 1.00 62.34 114 PRO A N 1
ATOM 890 C CA . PRO A 1 114 ? 39.386 -12.483 -56.137 1.00 62.34 114 PRO A CA 1
ATOM 891 C C . PRO A 1 114 ? 40.648 -12.580 -57.005 1.00 62.34 114 PRO A C 1
ATOM 893 O O . PRO A 1 114 ? 41.192 -11.560 -57.433 1.00 62.34 114 PRO A O 1
ATOM 896 N N . SER A 1 115 ? 41.135 -13.798 -57.259 1.00 67.62 115 SER A N 1
ATOM 897 C CA . SER A 1 115 ? 42.249 -14.009 -58.180 1.00 67.62 115 SER A CA 1
ATOM 898 C C . SER A 1 115 ? 41.809 -13.625 -59.593 1.00 67.62 115 SER A C 1
ATOM 900 O O . SER A 1 115 ? 40.896 -14.213 -60.171 1.00 67.62 115 SER A O 1
ATOM 902 N N . VAL A 1 116 ? 42.451 -12.606 -60.162 1.00 62.53 116 VAL A N 1
ATOM 903 C CA . VAL A 1 116 ? 42.271 -12.258 -61.572 1.00 62.53 116 VAL A CA 1
ATOM 904 C C . VAL A 1 116 ? 42.951 -13.350 -62.395 1.00 62.53 116 VAL A C 1
ATOM 906 O O . VAL A 1 116 ? 44.175 -13.469 -62.386 1.00 62.53 116 VAL A O 1
ATOM 909 N N . ALA A 1 117 ? 42.165 -14.174 -63.087 1.00 61.94 117 ALA A N 1
ATOM 910 C CA . ALA A 1 117 ? 42.693 -15.105 -64.073 1.00 61.94 117 ALA A CA 1
ATOM 911 C C . ALA A 1 117 ? 43.260 -14.300 -65.254 1.00 61.94 117 ALA A C 1
ATOM 913 O O . ALA A 1 117 ? 42.513 -13.692 -66.019 1.00 61.94 117 ALA A O 1
ATOM 914 N N . VAL A 1 118 ? 44.586 -14.272 -65.390 1.00 66.81 118 VAL A N 1
ATOM 915 C CA . VAL A 1 118 ? 45.250 -13.776 -66.600 1.00 66.81 118 VAL A CA 1
ATOM 916 C C . VAL A 1 118 ? 45.021 -14.812 -67.700 1.00 66.81 118 VAL A C 1
ATOM 918 O O . VAL A 1 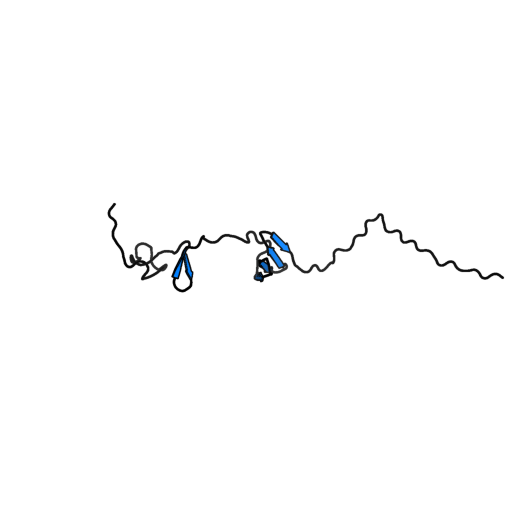118 ? 45.426 -15.965 -67.558 1.00 66.81 118 VAL A O 1
ATOM 921 N N . ALA A 1 119 ? 44.333 -14.422 -68.773 1.00 63.22 119 ALA A N 1
ATOM 922 C CA . ALA A 1 119 ? 44.150 -15.273 -69.945 1.00 63.22 119 ALA A CA 1
ATOM 923 C C . ALA A 1 119 ? 45.506 -15.497 -70.649 1.00 63.22 119 ALA A C 1
ATOM 925 O O . ALA A 1 119 ? 46.266 -14.536 -70.791 1.00 63.22 119 ALA A O 1
ATOM 926 N N . PRO A 1 120 ? 45.834 -16.729 -71.077 1.00 65.44 120 PRO A N 1
ATOM 927 C CA . PRO A 1 120 ? 47.065 -16.986 -71.817 1.00 65.44 120 PRO A CA 1
ATOM 928 C C . PRO A 1 120 ? 47.010 -16.327 -73.205 1.00 65.44 120 PRO A C 1
ATOM 930 O O . PRO A 1 120 ? 45.980 -16.391 -73.878 1.00 65.44 120 PRO A O 1
ATOM 933 N N . VAL A 1 121 ? 48.121 -15.688 -73.588 1.00 62.72 121 VAL A N 1
ATOM 934 C CA . VAL A 1 121 ? 48.403 -15.160 -74.938 1.00 62.72 121 VAL A CA 1
ATOM 935 C C . VAL A 1 121 ? 48.805 -16.297 -75.865 1.00 62.72 121 VAL A C 1
ATOM 937 O O . VAL A 1 121 ? 49.577 -17.168 -75.400 1.00 62.72 121 VAL A O 1
#

Sequence (121 aa):
MVKIPFDDVGTVGINKDLDDHALPLSAWTAGRNIRFNDNKAEKFLGHELVFNPPAIPPYWAMPVLTADNVFWIYAGLTKVYAFQGGTHSNITRIKTSPEFEIPPSELTITTTAPSVAVAPV

pLDDT: mean 81.77, std 10.88, range [55.19, 93.94]

Foldseek 3Di:
DDDDDDDLAQPVEEDCPDDPVPDDPNYHPDDDQWDQDPNDIDGHPDDDDLCPPPPDDFPDWDWDDDPPFIWIWTDDDQWIWIDGPRDTHTPDDDPDDPDPDDPPPPPDPPPDDDDDDDDDD

Secondary structure (DSSP, 8-state):
-PPPP---TTSSEE--SS-TTTS-TTEES--SSEEEETTEEEE------TT-S-SS--SEEEEEE-SS-EEEEEE-SS-EEEEETTEEEE-PPPSSPPP----TT-------PPP--PPP-